Protein AF-B9XP60-F1 (afdb_monomer_lite)

Sequence (78 aa):
MKKYLVFTYYVGRPLGGVKDFLDAFETVEEALENILDERNRYYQIVDRTNMKTVKEGLAMFKRFSTEGFRAEDSGFEK

Radius of gyration: 15.4 Å; chains: 1; bounding box: 27×51×33 Å

Foldseek 3Di:
DFFKWKFKDFPPDDDDDPVRTDDTHNDPVVNLVPQDLDQGMKMFIAGPVVRDTPDIDHNVCSVPDCPVVPDDPPPPDD

Organism: Pedosphaera parvula (strain Ellin514) (NCBI:txid320771)

Secondary structure (DSSP, 8-state):
---EEEEEEETTSPS--GGGEEEEESSHHHHHHTS---TTEEEEEEETTT--EEEEEEGGGTT---GGG---------

pLDDT: mean 83.48, std 14.34, range [49.09, 96.44]

Structure (mmC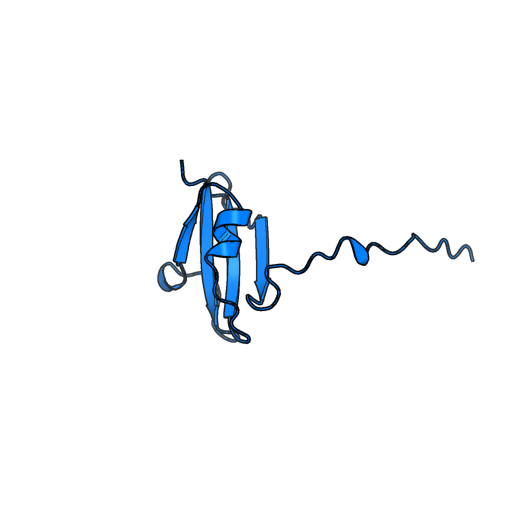IF, N/CA/C/O backbone):
data_AF-B9XP60-F1
#
_entry.id   AF-B9XP60-F1
#
loop_
_atom_site.group_PDB
_atom_site.id
_atom_site.type_symbol
_atom_site.label_atom_id
_atom_site.label_alt_id
_atom_site.label_comp_id
_atom_site.label_asym_id
_atom_site.label_entity_id
_atom_site.label_seq_id
_atom_site.pdbx_PDB_ins_code
_atom_site.Cartn_x
_atom_site.Cartn_y
_atom_site.Cartn_z
_atom_site.occupancy
_atom_site.B_iso_or_equiv
_atom_site.auth_seq_id
_atom_site.auth_comp_id
_atom_site.auth_asym_id
_atom_site.auth_atom_id
_atom_site.pdbx_PDB_model_num
ATOM 1 N N . MET A 1 1 ? -7.137 -3.977 16.600 1.00 78.62 1 MET A N 1
ATOM 2 C CA . MET A 1 1 ? -7.646 -4.916 15.566 1.00 78.62 1 MET A CA 1
ATOM 3 C C . MET A 1 1 ? -7.135 -4.419 14.221 1.00 78.62 1 MET A C 1
ATOM 5 O O . MET A 1 1 ? -7.398 -3.266 13.902 1.00 78.62 1 MET A O 1
ATOM 9 N N . LYS A 1 2 ? -6.406 -5.248 13.457 1.00 88.31 2 LYS A N 1
ATOM 10 C CA . LYS A 1 2 ? -5.787 -4.855 12.174 1.00 88.31 2 LYS A CA 1
ATOM 11 C C . LYS A 1 2 ? -6.844 -4.326 11.185 1.00 88.31 2 LYS A C 1
ATOM 13 O O . LYS A 1 2 ? -7.740 -5.078 10.782 1.00 88.31 2 LYS A O 1
ATOM 18 N N . LYS A 1 3 ? -6.748 -3.038 10.835 1.00 93.25 3 LYS A N 1
ATOM 19 C CA . LYS A 1 3 ? -7.731 -2.272 10.049 1.00 93.25 3 LYS A CA 1
ATOM 20 C C . LYS A 1 3 ? -7.329 -2.124 8.583 1.00 93.25 3 LYS A C 1
ATOM 22 O O . LYS A 1 3 ? -8.207 -2.091 7.726 1.00 93.25 3 LYS A O 1
ATOM 27 N N . TYR A 1 4 ? -6.038 -2.054 8.290 1.00 96.06 4 TYR A N 1
ATOM 28 C CA . TYR A 1 4 ? -5.544 -1.768 6.947 1.00 96.06 4 TYR A CA 1
ATOM 29 C C . TYR A 1 4 ? -4.919 -3.010 6.330 1.00 96.06 4 TYR A C 1
ATOM 31 O O . TYR A 1 4 ? -4.075 -3.638 6.955 1.00 96.06 4 TYR A O 1
ATOM 39 N N . LEU A 1 5 ? -5.338 -3.371 5.123 1.00 94.69 5 LEU A N 1
ATOM 40 C CA . LEU A 1 5 ? -4.766 -4.455 4.328 1.00 94.69 5 LEU A CA 1
ATOM 41 C C . LEU A 1 5 ? -3.743 -3.861 3.363 1.00 94.69 5 LEU A C 1
ATOM 43 O O . LEU A 1 5 ? -4.052 -2.880 2.687 1.00 94.69 5 LEU A O 1
ATOM 47 N N . VAL A 1 6 ? -2.559 -4.455 3.275 1.00 94.62 6 VAL A N 1
ATOM 48 C CA . VAL A 1 6 ? -1.504 -4.009 2.363 1.00 94.62 6 VAL A CA 1
ATOM 49 C C . VAL A 1 6 ? -1.339 -5.019 1.250 1.00 94.62 6 VAL A C 1
ATOM 51 O O . VAL A 1 6 ? -1.152 -6.209 1.497 1.00 94.62 6 VAL A O 1
ATOM 54 N N . PHE A 1 7 ? -1.358 -4.523 0.023 1.00 93.75 7 PHE A N 1
ATOM 55 C CA . PHE A 1 7 ? -1.041 -5.286 -1.171 1.00 93.75 7 PHE A CA 1
ATOM 56 C C . PHE A 1 7 ? 0.183 -4.674 -1.843 1.00 93.75 7 PHE A C 1
ATOM 58 O O . PHE A 1 7 ? 0.313 -3.450 -1.890 1.00 93.75 7 PHE A O 1
ATOM 65 N N . THR A 1 8 ? 1.077 -5.504 -2.377 1.00 92.12 8 THR A N 1
ATOM 66 C CA . THR A 1 8 ? 2.222 -5.057 -3.173 1.00 92.12 8 THR A CA 1
ATOM 67 C C . THR A 1 8 ? 2.367 -5.890 -4.435 1.00 92.12 8 THR A C 1
ATOM 69 O O . THR A 1 8 ? 2.255 -7.111 -4.392 1.00 92.12 8 THR A O 1
ATOM 72 N N . TYR A 1 9 ? 2.648 -5.231 -5.552 1.00 90.69 9 TYR A N 1
ATOM 73 C CA . TYR A 1 9 ? 2.751 -5.868 -6.863 1.00 90.69 9 TYR A CA 1
ATOM 74 C C . TYR A 1 9 ? 3.787 -5.146 -7.728 1.00 90.69 9 TYR A C 1
ATOM 76 O O . TYR A 1 9 ? 4.124 -3.983 -7.499 1.00 90.69 9 TYR A O 1
ATOM 84 N N . TYR A 1 10 ? 4.322 -5.846 -8.726 1.00 87.75 10 TYR A N 1
ATOM 85 C CA . TYR A 1 10 ? 5.306 -5.279 -9.649 1.00 87.75 10 TYR A CA 1
ATOM 86 C C . TYR A 1 10 ? 4.643 -4.480 -10.777 1.00 87.75 10 TYR A C 1
ATOM 88 O O . TYR A 1 10 ? 3.552 -4.827 -11.236 1.00 87.75 10 TYR A O 1
ATOM 96 N N . VAL A 1 11 ? 5.333 -3.441 -11.261 1.00 79.38 11 VAL A N 1
ATOM 97 C CA . VAL A 1 11 ? 4.924 -2.661 -12.444 1.00 79.38 11 VAL A CA 1
ATOM 98 C C . VAL A 1 11 ? 4.638 -3.605 -13.616 1.00 79.38 11 VAL A C 1
ATOM 100 O O . VAL A 1 11 ? 5.419 -4.514 -13.895 1.00 79.38 11 VAL A O 1
ATOM 103 N N . GLY A 1 12 ? 3.524 -3.387 -14.316 1.00 76.88 12 GLY A N 1
ATOM 104 C CA . GLY A 1 12 ? 3.151 -4.184 -15.487 1.00 76.88 12 GLY A CA 1
ATOM 105 C C . GLY A 1 12 ? 2.458 -5.513 -15.170 1.00 76.88 12 GLY A C 1
ATOM 106 O O . GLY A 1 12 ? 2.131 -6.250 -16.098 1.00 76.88 12 GLY A O 1
ATOM 107 N N . ARG A 1 13 ? 2.187 -5.824 -13.893 1.00 72.88 13 ARG A N 1
ATOM 108 C CA . ARG A 1 13 ? 1.248 -6.893 -13.520 1.00 72.88 13 ARG A CA 1
ATOM 109 C C . ARG A 1 13 ? -0.164 -6.340 -13.284 1.00 72.88 13 ARG A C 1
ATOM 111 O O . ARG A 1 13 ? -0.291 -5.230 -12.768 1.00 72.88 13 ARG A O 1
ATOM 118 N N . PRO A 1 14 ? -1.220 -7.095 -13.645 1.00 65.88 14 PRO A N 1
ATOM 119 C CA . PRO A 1 14 ? -2.586 -6.742 -13.274 1.00 65.88 14 PRO A CA 1
ATOM 120 C C . PRO A 1 14 ? -2.728 -6.707 -11.745 1.00 65.88 14 PRO A C 1
ATOM 122 O O . PRO A 1 14 ? -2.150 -7.539 -11.049 1.00 65.88 14 PRO A O 1
ATOM 125 N N . LEU A 1 15 ? -3.472 -5.717 -11.252 1.00 67.06 15 LEU A N 1
ATOM 126 C CA . LEU A 1 15 ? -3.662 -5.420 -9.830 1.00 67.06 15 LEU A CA 1
ATOM 127 C C . LEU A 1 15 ? -4.395 -6.547 -9.078 1.00 67.06 15 LEU A C 1
ATOM 129 O O . LEU A 1 15 ? -5.332 -7.137 -9.615 1.00 67.06 15 LEU A O 1
ATOM 133 N N . GLY A 1 16 ? -4.077 -6.714 -7.790 1.00 60.69 16 GLY A N 1
ATOM 134 C CA . GLY A 1 16 ? -5.094 -6.983 -6.765 1.00 60.69 16 GLY A CA 1
ATOM 135 C C . GLY A 1 16 ? -5.535 -8.434 -6.558 1.00 60.69 16 GLY A C 1
ATOM 136 O O . GLY A 1 16 ? -6.732 -8.696 -6.447 1.00 60.69 16 GLY A O 1
ATOM 137 N N . GLY A 1 17 ? -4.600 -9.381 -6.451 1.00 68.81 17 GLY A N 1
ATOM 138 C CA . GLY A 1 17 ? -4.893 -10.743 -5.990 1.00 68.81 17 GLY A CA 1
ATOM 139 C C . GLY A 1 17 ? -4.505 -11.001 -4.528 1.00 68.81 17 GLY A C 1
ATOM 140 O O . GLY A 1 17 ? -3.673 -10.310 -3.951 1.00 68.81 17 GLY A O 1
ATOM 141 N N . VAL A 1 18 ? -5.009 -12.099 -3.946 1.00 72.62 18 VAL A N 1
ATOM 142 C CA . VAL A 1 18 ? -4.522 -12.628 -2.646 1.00 72.62 18 VAL A CA 1
ATOM 143 C C . VAL A 1 18 ? -3.010 -12.891 -2.673 1.00 72.62 18 VAL A C 1
ATOM 145 O O . VAL A 1 18 ? -2.349 -12.822 -1.648 1.00 72.62 18 VAL A O 1
ATOM 148 N N . LYS A 1 19 ? -2.444 -13.154 -3.857 1.00 79.31 19 LYS A N 1
ATOM 149 C CA . LYS A 1 19 ? -0.997 -13.330 -4.051 1.00 79.31 19 LYS A CA 1
ATOM 150 C C . LYS A 1 19 ? -0.188 -12.051 -3.835 1.00 79.31 19 LYS A C 1
ATOM 152 O O . LYS A 1 19 ? 1.005 -12.148 -3.579 1.00 79.31 19 LYS A O 1
ATOM 157 N N . ASP A 1 20 ? -0.830 -10.895 -3.954 1.00 84.62 20 ASP A N 1
ATOM 158 C CA . ASP A 1 20 ? -0.209 -9.589 -3.751 1.00 84.62 20 ASP A CA 1
ATOM 159 C C . ASP A 1 20 ? -0.390 -9.110 -2.305 1.00 84.62 20 ASP A C 1
ATOM 161 O O . ASP A 1 20 ? 0.184 -8.094 -1.925 1.00 84.62 20 ASP A O 1
ATOM 165 N N . PHE A 1 21 ? -1.176 -9.822 -1.488 1.00 90.06 21 PHE A N 1
ATOM 166 C CA . PHE A 1 21 ? -1.368 -9.497 -0.079 1.00 90.06 21 PHE A CA 1
ATOM 167 C C . PHE A 1 21 ? -0.055 -9.661 0.689 1.00 90.06 21 PHE A C 1
ATOM 169 O O . PHE A 1 21 ? 0.553 -10.731 0.681 1.00 90.06 21 PHE A O 1
ATOM 176 N N . LEU A 1 22 ? 0.361 -8.587 1.355 1.00 89.50 22 LEU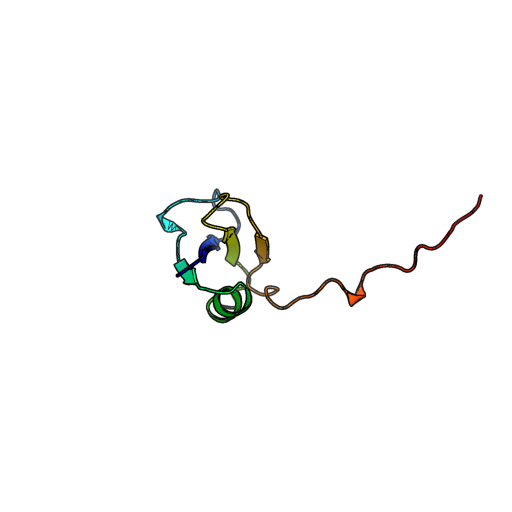 A N 1
ATOM 177 C CA . LEU A 1 22 ? 1.550 -8.556 2.193 1.00 89.50 22 LEU A CA 1
ATOM 178 C C . LEU A 1 22 ? 1.192 -8.931 3.635 1.00 89.50 22 LEU A C 1
ATOM 180 O O . LEU A 1 22 ? 1.598 -9.983 4.117 1.00 89.50 22 LEU A O 1
ATOM 184 N N . ASP A 1 23 ? 0.428 -8.072 4.312 1.00 94.25 23 ASP A N 1
ATOM 185 C CA . ASP A 1 23 ? -0.077 -8.270 5.675 1.00 94.25 23 ASP A CA 1
ATOM 186 C C . ASP A 1 23 ? -1.177 -7.224 5.958 1.00 94.25 23 ASP A C 1
ATOM 188 O O . ASP A 1 23 ? -1.544 -6.412 5.101 1.00 94.25 23 ASP A O 1
ATOM 192 N N . ALA A 1 24 ? -1.716 -7.237 7.172 1.00 95.00 24 ALA A N 1
ATOM 193 C CA . ALA A 1 24 ? -2.608 -6.231 7.705 1.00 95.00 24 ALA A CA 1
ATOM 194 C C . ALA A 1 24 ? -2.007 -5.523 8.934 1.00 95.00 24 ALA A C 1
ATOM 196 O O . ALA A 1 24 ? -1.283 -6.135 9.718 1.00 95.00 24 ALA A O 1
ATOM 197 N N . PHE A 1 25 ? -2.362 -4.254 9.132 1.00 96.44 25 PHE A N 1
ATOM 198 C CA . PHE A 1 25 ? -1.783 -3.363 10.147 1.00 96.44 25 PHE A CA 1
ATOM 199 C C . PHE A 1 25 ? -2.856 -2.527 10.852 1.00 96.44 25 PHE A C 1
ATOM 201 O O . PHE A 1 25 ? -4.005 -2.452 10.396 1.00 96.44 25 PHE A O 1
ATOM 208 N N . GLU A 1 26 ? -2.517 -1.925 11.992 1.00 95.50 26 GLU A N 1
ATOM 209 C CA . GLU A 1 26 ? -3.461 -1.097 12.754 1.00 95.50 26 GLU A CA 1
ATOM 210 C C . GLU A 1 26 ? -3.526 0.342 12.239 1.00 95.50 26 GLU A C 1
ATOM 212 O O . GLU A 1 26 ? -4.609 0.933 12.238 1.00 95.50 26 GLU A O 1
ATOM 217 N N . THR A 1 27 ? -2.411 0.873 11.730 1.00 95.56 27 THR A N 1
ATOM 218 C CA . THR A 1 27 ? -2.301 2.237 11.187 1.00 95.56 27 THR A CA 1
ATOM 219 C C . THR A 1 27 ? -1.760 2.248 9.754 1.00 95.56 27 THR A C 1
ATOM 221 O O . THR A 1 27 ? -1.231 1.252 9.256 1.00 95.56 27 THR A O 1
ATOM 224 N N . VAL A 1 28 ? -1.925 3.377 9.056 1.00 93.38 28 VAL A N 1
ATOM 225 C CA . VAL A 1 28 ? -1.377 3.555 7.699 1.00 93.38 28 VAL A CA 1
ATOM 226 C C . VAL A 1 28 ? 0.141 3.720 7.765 1.00 93.38 28 VAL A C 1
ATOM 228 O O . VAL A 1 28 ? 0.858 3.242 6.894 1.00 93.38 28 VAL A O 1
ATOM 231 N N . GLU A 1 29 ? 0.640 4.358 8.817 1.00 94.06 29 GLU A N 1
ATOM 232 C CA . GLU A 1 29 ? 2.057 4.597 9.068 1.00 94.06 29 GLU A CA 1
ATOM 233 C C . GLU A 1 29 ? 2.810 3.273 9.236 1.00 94.06 29 GLU A C 1
ATOM 235 O O . GLU A 1 29 ? 3.798 3.040 8.541 1.00 94.06 29 GLU A O 1
ATOM 240 N N . GLU A 1 30 ? 2.286 2.366 10.065 1.00 94.56 30 GLU A N 1
ATOM 241 C CA . GLU A 1 30 ? 2.851 1.028 10.278 1.00 94.56 30 GLU A CA 1
ATOM 242 C C . GLU A 1 30 ? 2.875 0.221 8.969 1.00 94.56 30 GLU A C 1
ATOM 244 O O . GLU A 1 30 ? 3.878 -0.412 8.625 1.00 94.56 30 GLU A O 1
ATOM 249 N N . ALA A 1 31 ? 1.798 0.302 8.182 1.00 94.50 31 ALA A N 1
ATOM 250 C CA . ALA A 1 31 ? 1.735 -0.309 6.858 1.00 94.50 31 ALA A CA 1
ATOM 251 C C . ALA A 1 31 ? 2.833 0.222 5.917 1.00 94.50 31 ALA A C 1
ATOM 253 O O . ALA A 1 31 ? 3.473 -0.557 5.210 1.00 94.50 31 ALA A O 1
ATOM 254 N N . LEU A 1 32 ? 3.089 1.533 5.918 1.00 93.94 32 LEU A N 1
ATOM 255 C CA . LEU A 1 32 ? 4.132 2.152 5.095 1.00 93.94 32 LEU A CA 1
ATOM 256 C C . LEU A 1 32 ? 5.541 1.777 5.555 1.00 93.94 32 LEU A C 1
ATOM 258 O O . LEU A 1 32 ? 6.425 1.584 4.718 1.00 93.94 32 LEU A O 1
ATOM 262 N N . GLU A 1 33 ? 5.782 1.654 6.856 1.00 94.44 33 GLU A N 1
ATOM 263 C CA . GLU A 1 33 ? 7.082 1.230 7.385 1.00 94.44 33 GLU A CA 1
ATOM 264 C C . GLU A 1 33 ? 7.468 -0.176 6.916 1.00 94.44 33 GLU A C 1
ATOM 266 O O . GLU A 1 33 ? 8.634 -0.404 6.596 1.00 94.44 33 GLU A O 1
ATOM 271 N N . ASN A 1 34 ? 6.484 -1.063 6.756 1.00 92.88 34 ASN A N 1
ATOM 272 C CA . ASN A 1 34 ? 6.685 -2.457 6.356 1.00 92.88 34 ASN A CA 1
ATOM 273 C C . ASN A 1 34 ? 6.769 -2.693 4.834 1.00 92.88 34 ASN A C 1
ATOM 275 O O . ASN A 1 34 ? 7.087 -3.798 4.396 1.00 92.88 34 ASN A O 1
ATOM 279 N N . ILE A 1 35 ? 6.519 -1.679 4.001 1.00 92.94 35 ILE A N 1
ATOM 280 C CA . ILE A 1 35 ? 6.696 -1.777 2.542 1.00 92.94 35 ILE A CA 1
ATOM 281 C C . ILE A 1 35 ? 8.170 -1.535 2.186 1.00 92.94 35 ILE A C 1
ATOM 283 O O . ILE A 1 35 ? 8.721 -0.507 2.549 1.00 92.94 35 ILE A O 1
ATOM 287 N N . LEU A 1 36 ? 8.833 -2.419 1.439 1.00 90.56 36 LEU A N 1
ATOM 288 C CA . LEU A 1 36 ? 10.223 -2.181 1.011 1.00 90.56 36 LEU A CA 1
ATOM 289 C C . LEU A 1 36 ? 10.316 -1.111 -0.088 1.00 90.56 36 LEU A C 1
ATOM 291 O O . LEU A 1 36 ? 9.497 -1.096 -1.007 1.00 90.56 36 LEU A O 1
ATOM 295 N N . ASP A 1 37 ? 11.346 -0.261 -0.033 1.00 90.25 37 ASP A N 1
ATOM 296 C CA . ASP A 1 37 ? 11.586 0.813 -1.010 1.00 90.25 37 ASP A CA 1
ATOM 297 C C . ASP A 1 37 ? 12.148 0.255 -2.331 1.00 90.25 37 ASP A C 1
ATOM 299 O O . ASP A 1 37 ? 13.329 0.377 -2.658 1.00 90.25 37 ASP A O 1
ATOM 303 N N . GLU A 1 38 ? 11.287 -0.387 -3.115 1.00 89.94 38 GLU A N 1
ATOM 304 C CA . GLU A 1 38 ? 11.636 -0.977 -4.406 1.00 89.94 38 GLU A CA 1
ATOM 305 C C . GLU A 1 38 ? 11.159 -0.098 -5.573 1.00 89.94 38 GLU A C 1
ATOM 307 O O . GLU A 1 38 ? 9.993 0.291 -5.647 1.00 89.94 38 GLU A O 1
ATOM 312 N N . ARG A 1 39 ? 12.052 0.176 -6.538 1.00 87.44 39 ARG A N 1
ATOM 313 C CA . ARG A 1 39 ? 11.754 1.037 -7.706 1.00 87.44 39 ARG A CA 1
ATOM 314 C C . ARG A 1 39 ? 10.605 0.522 -8.572 1.00 87.44 39 A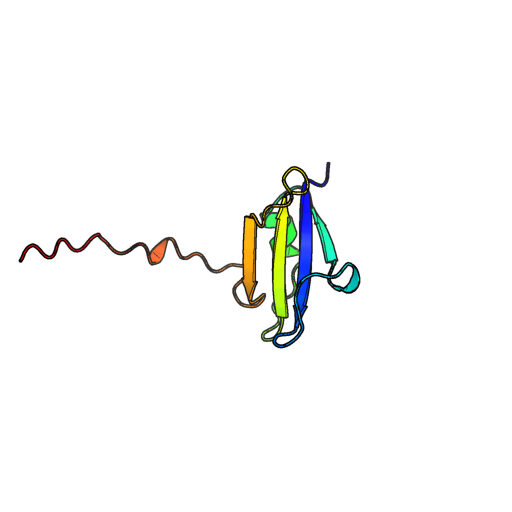RG A C 1
ATOM 316 O O . ARG A 1 39 ? 9.855 1.315 -9.125 1.00 87.44 39 ARG A O 1
ATOM 323 N N . ASN A 1 40 ? 10.478 -0.799 -8.684 1.00 89.06 40 ASN A N 1
ATOM 324 C CA . ASN A 1 40 ? 9.525 -1.439 -9.591 1.00 89.06 40 ASN A CA 1
ATOM 325 C C . ASN A 1 40 ? 8.302 -2.018 -8.869 1.00 89.06 40 ASN A C 1
ATOM 327 O O . ASN A 1 40 ? 7.582 -2.834 -9.448 1.00 89.06 40 ASN A O 1
ATOM 331 N N . ARG A 1 41 ? 8.083 -1.637 -7.608 1.00 89.75 41 ARG A N 1
ATOM 332 C CA . ARG A 1 41 ? 6.991 -2.142 -6.780 1.00 89.75 41 ARG A CA 1
ATOM 333 C C . ARG A 1 41 ? 5.993 -1.028 -6.508 1.00 89.75 41 ARG A C 1
ATOM 335 O O . ARG A 1 41 ? 6.366 0.081 -6.136 1.00 89.75 41 ARG A O 1
ATOM 342 N N . TYR A 1 42 ? 4.724 -1.352 -6.663 1.00 91.88 42 TYR A N 1
ATOM 343 C CA . TYR A 1 42 ? 3.608 -0.544 -6.205 1.00 91.88 42 TYR A CA 1
ATOM 344 C C . TYR A 1 42 ? 3.041 -1.123 -4.916 1.00 91.88 42 TYR A C 1
ATOM 346 O O . TYR A 1 42 ? 3.219 -2.308 -4.618 1.00 91.88 42 TYR A O 1
ATOM 354 N N . TYR A 1 43 ? 2.340 -0.280 -4.172 1.00 93.19 43 TYR A N 1
ATOM 355 C CA . TYR A 1 43 ? 1.582 -0.677 -3.002 1.00 93.19 43 TYR A CA 1
ATOM 356 C C . TYR A 1 43 ? 0.166 -0.109 -3.047 1.00 93.19 43 TYR A C 1
ATOM 358 O O . TYR A 1 43 ? -0.079 0.954 -3.620 1.00 93.19 43 TYR A O 1
ATOM 366 N N . GLN A 1 44 ? -0.740 -0.806 -2.370 1.00 93.62 44 GLN A N 1
ATOM 367 C CA . GLN A 1 44 ? -2.109 -0.383 -2.126 1.00 93.62 44 GLN A CA 1
ATOM 368 C C . GLN A 1 44 ? -2.465 -0.693 -0.670 1.00 93.62 44 GLN A C 1
ATOM 370 O O . GLN A 1 44 ? -2.30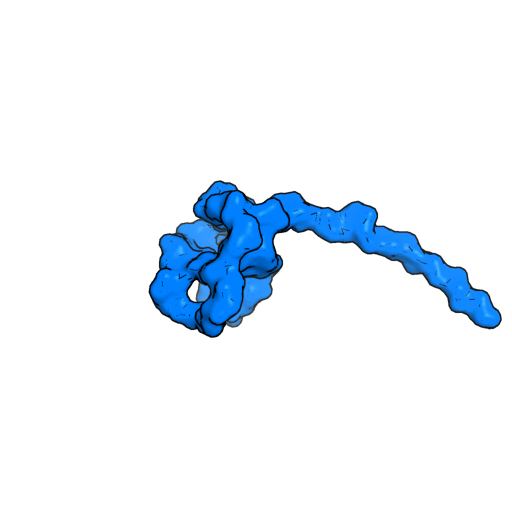3 -1.825 -0.216 1.00 93.62 44 GLN A O 1
ATOM 375 N N . ILE A 1 45 ? -2.937 0.311 0.064 1.00 94.38 45 ILE A N 1
ATOM 376 C CA . ILE A 1 45 ? -3.413 0.194 1.443 1.00 94.38 45 ILE A CA 1
ATOM 377 C C . ILE A 1 45 ? -4.929 0.357 1.425 1.00 94.38 45 ILE A C 1
ATOM 379 O O . ILE A 1 45 ? -5.443 1.389 0.990 1.00 94.38 45 ILE A O 1
ATOM 383 N N . VAL A 1 46 ? -5.645 -0.655 1.905 1.00 94.38 46 VAL A N 1
ATOM 384 C CA . VAL A 1 46 ? -7.109 -0.745 1.854 1.00 94.38 46 VAL A CA 1
ATOM 385 C C . VAL A 1 46 ? -7.682 -0.784 3.268 1.00 94.38 46 VAL A C 1
ATOM 387 O O . VAL A 1 46 ? -7.233 -1.573 4.094 1.00 94.38 46 VAL A O 1
ATOM 390 N N . ASP A 1 47 ? -8.692 0.034 3.563 1.00 95.31 47 ASP A N 1
ATOM 391 C CA . ASP A 1 47 ? -9.457 -0.068 4.812 1.00 95.31 47 ASP A CA 1
ATOM 392 C C . ASP A 1 47 ? -10.369 -1.298 4.751 1.00 95.31 47 ASP A C 1
ATOM 394 O O . ASP A 1 47 ? -11.265 -1.396 3.913 1.00 95.31 47 ASP A O 1
ATOM 398 N N . ARG A 1 48 ? -10.155 -2.246 5.663 1.00 93.50 48 ARG A N 1
ATOM 399 C CA . ARG A 1 48 ? -10.877 -3.521 5.733 1.00 93.50 48 ARG A CA 1
ATOM 400 C C . ARG A 1 48 ? -12.383 -3.362 5.966 1.00 93.50 48 ARG A C 1
ATOM 402 O O . ARG A 1 48 ? -13.144 -4.275 5.667 1.00 93.50 48 ARG A O 1
ATOM 409 N N . THR A 1 49 ? -12.820 -2.238 6.524 1.00 92.94 49 THR A N 1
ATOM 410 C CA . THR A 1 49 ? -14.220 -2.014 6.913 1.00 92.94 49 THR A CA 1
ATOM 411 C C . THR A 1 49 ? -15.091 -1.685 5.710 1.00 92.94 49 THR A C 1
ATOM 413 O O . THR A 1 49 ? -16.211 -2.170 5.593 1.00 92.94 49 THR A O 1
ATOM 416 N N . ASN A 1 50 ? -14.583 -0.832 4.821 1.00 94.12 50 ASN A N 1
ATOM 417 C CA . ASN A 1 50 ? -15.323 -0.311 3.670 1.00 94.12 50 ASN A CA 1
ATOM 418 C C . ASN A 1 50 ? -14.701 -0.725 2.327 1.00 94.12 50 ASN A C 1
ATOM 420 O O . ASN A 1 50 ? -15.230 -0.360 1.279 1.00 94.12 50 ASN A O 1
ATOM 424 N N . MET A 1 51 ? -13.593 -1.471 2.366 1.00 92.19 51 MET A N 1
ATOM 425 C CA . MET A 1 51 ? -12.822 -1.947 1.218 1.00 92.19 51 MET A CA 1
ATOM 426 C C . MET A 1 51 ? -12.347 -0.830 0.277 1.00 92.19 51 MET A C 1
ATOM 428 O O . MET A 1 51 ? -12.096 -1.072 -0.902 1.00 92.19 51 MET A O 1
ATOM 432 N N . LYS A 1 52 ? -12.201 0.402 0.782 1.00 94.12 52 LYS A N 1
ATOM 433 C CA . LYS A 1 52 ? -11.674 1.535 0.014 1.00 94.12 52 LYS A CA 1
ATOM 434 C C . LYS A 1 52 ? -10.163 1.624 0.145 1.00 94.12 52 LYS A C 1
ATOM 436 O O . LYS A 1 52 ? -9.605 1.437 1.225 1.00 94.12 52 LYS A O 1
ATOM 441 N N . THR A 1 53 ? -9.511 1.980 -0.956 1.00 93.19 53 THR A N 1
ATOM 442 C CA . THR A 1 53 ? -8.088 2.330 -0.943 1.00 93.19 53 THR A CA 1
ATOM 443 C C . THR A 1 53 ? -7.916 3.661 -0.226 1.00 93.19 53 THR A C 1
ATOM 445 O O . THR A 1 53 ? -8.540 4.650 -0.605 1.00 93.19 53 THR A O 1
ATOM 448 N N . VAL A 1 54 ? -7.099 3.676 0.823 1.00 94.25 54 VAL A N 1
ATOM 449 C CA . VAL A 1 54 ? -6.787 4.883 1.602 1.00 94.25 54 VAL A CA 1
ATOM 450 C C . VAL A 1 54 ? -5.455 5.502 1.192 1.00 94.25 54 VAL A C 1
ATOM 452 O O . VAL A 1 54 ? -5.248 6.696 1.387 1.00 94.25 54 VAL A O 1
ATOM 455 N N . LYS A 1 55 ? -4.551 4.703 0.614 1.00 92.69 55 LYS A N 1
ATOM 456 C CA . LYS A 1 55 ? -3.272 5.167 0.078 1.00 92.69 55 LYS A CA 1
ATOM 457 C C . LYS A 1 55 ? -2.740 4.173 -0.947 1.00 92.69 55 LYS A C 1
ATOM 459 O O . LYS A 1 55 ? -2.837 2.968 -0.740 1.00 92.69 55 LYS A O 1
ATOM 464 N N . GLU A 1 56 ? -2.139 4.670 -2.015 1.00 92.75 56 GLU A N 1
ATOM 465 C CA . GLU A 1 56 ? -1.481 3.855 -3.034 1.00 92.75 56 GLU A CA 1
ATOM 466 C C . GLU A 1 56 ? -0.343 4.634 -3.694 1.00 92.75 56 GLU A C 1
ATOM 468 O O . GLU A 1 56 ? -0.269 5.861 -3.589 1.00 92.75 56 GLU A O 1
ATOM 473 N N . GLY A 1 57 ? 0.561 3.921 -4.360 1.00 91.94 57 GLY A N 1
ATOM 474 C CA . GLY A 1 57 ? 1.639 4.538 -5.120 1.00 91.94 57 GLY A CA 1
ATOM 475 C C . GLY A 1 57 ? 2.823 3.610 -5.351 1.00 91.94 57 GLY A C 1
ATOM 476 O O . GLY A 1 57 ? 2.777 2.415 -5.067 1.00 91.94 57 GLY A O 1
ATOM 477 N N . LEU A 1 58 ? 3.907 4.176 -5.876 1.00 91.94 58 LEU A N 1
ATOM 478 C CA . LEU A 1 58 ? 5.190 3.485 -5.985 1.00 91.94 58 LEU A CA 1
ATOM 479 C C . LEU A 1 58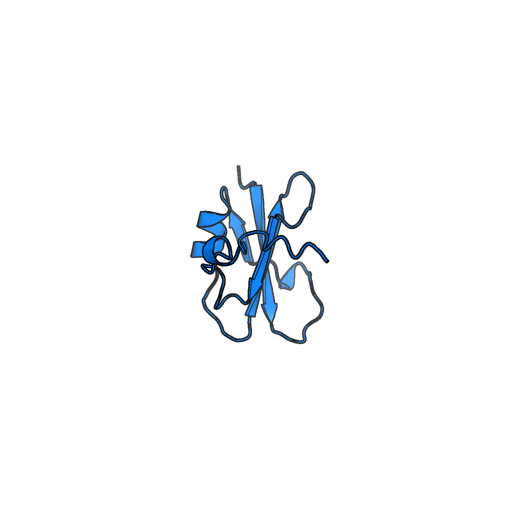 ? 5.840 3.375 -4.605 1.00 91.94 58 LEU A C 1
ATOM 481 O O . LEU A 1 58 ? 5.931 4.363 -3.874 1.00 91.94 58 LEU A O 1
ATOM 485 N N . ALA A 1 59 ? 6.344 2.189 -4.274 1.00 92.69 59 ALA A N 1
ATOM 486 C CA . ALA A 1 59 ? 6.947 1.896 -2.980 1.00 92.69 59 ALA A CA 1
ATOM 487 C C . ALA A 1 59 ? 8.139 2.816 -2.679 1.00 92.69 59 ALA A C 1
ATOM 489 O O . ALA A 1 59 ? 8.220 3.372 -1.589 1.00 92.69 59 ALA A O 1
ATOM 490 N N . MET A 1 60 ? 8.979 3.106 -3.680 1.00 93.19 60 MET A N 1
ATOM 491 C CA . MET A 1 60 ? 10.087 4.064 -3.545 1.00 93.19 60 MET A CA 1
ATOM 492 C C . MET A 1 60 ? 9.664 5.495 -3.150 1.00 93.19 60 MET A C 1
ATOM 494 O O . MET A 1 60 ? 10.499 6.271 -2.695 1.00 93.19 60 MET A O 1
ATOM 498 N N . PHE A 1 61 ? 8.387 5.860 -3.318 1.00 91.31 61 PHE A N 1
ATOM 499 C CA . PHE A 1 61 ? 7.831 7.170 -2.959 1.00 91.31 61 PHE A CA 1
ATOM 500 C C . PHE A 1 61 ? 6.797 7.080 -1.828 1.00 91.31 61 PHE A C 1
ATOM 502 O O . PHE A 1 61 ? 6.039 8.021 -1.607 1.00 91.31 61 PHE A O 1
ATOM 509 N N . LYS A 1 62 ? 6.754 5.976 -1.069 1.00 89.56 62 LYS A N 1
ATOM 510 C CA . LYS A 1 62 ? 5.757 5.752 -0.004 1.00 89.56 62 LYS A CA 1
ATOM 511 C C . LYS A 1 62 ? 5.738 6.847 1.079 1.00 89.56 62 LYS A C 1
ATOM 513 O O . LYS A 1 62 ? 4.705 7.074 1.704 1.00 89.56 62 LYS A O 1
ATOM 518 N N . ARG A 1 63 ? 6.870 7.539 1.276 1.00 86.94 63 ARG A N 1
ATOM 519 C CA . ARG A 1 63 ? 7.053 8.653 2.228 1.00 86.94 63 ARG A CA 1
ATOM 520 C C . ARG A 1 63 ? 6.879 10.041 1.609 1.00 86.94 63 ARG A C 1
ATOM 522 O O . ARG A 1 63 ? 7.017 11.038 2.309 1.00 86.94 63 ARG A O 1
ATOM 529 N N . PHE A 1 64 ? 6.622 10.127 0.308 1.00 82.38 64 PHE A N 1
ATOM 530 C CA . PHE A 1 64 ? 6.450 11.411 -0.355 1.00 82.38 64 PHE A CA 1
ATOM 531 C C . PHE A 1 64 ? 5.102 12.033 0.039 1.00 82.38 64 PHE A C 1
ATOM 533 O O . PHE A 1 64 ? 4.062 11.374 -0.048 1.00 82.38 64 PHE A O 1
ATOM 540 N N . SER A 1 65 ? 5.127 13.295 0.473 1.00 69.00 65 SER A N 1
ATOM 541 C CA . SER A 1 65 ? 3.935 14.109 0.730 1.00 69.00 65 SER A CA 1
ATOM 542 C C . SER A 1 65 ? 3.828 15.195 -0.336 1.00 69.00 65 SER A C 1
ATOM 544 O O . SER A 1 65 ? 4.795 15.900 -0.620 1.00 69.00 65 SER A O 1
ATOM 546 N N . THR A 1 66 ? 2.640 15.343 -0.920 1.00 65.62 66 THR A N 1
ATOM 547 C CA . THR A 1 66 ? 2.324 16.422 -1.866 1.00 65.62 66 THR A CA 1
ATOM 548 C C . THR A 1 66 ? 1.873 17.701 -1.163 1.00 65.62 66 THR A C 1
ATOM 550 O O . THR A 1 66 ? 1.504 18.658 -1.835 1.00 65.62 66 THR A O 1
ATOM 553 N N . GLU A 1 67 ? 1.874 17.750 0.173 1.00 65.25 67 GLU A N 1
ATOM 554 C CA . GLU A 1 67 ? 1.423 18.925 0.935 1.00 65.25 67 GLU A CA 1
ATOM 555 C C . GLU A 1 67 ? 2.240 20.181 0.608 1.00 65.25 67 GLU A C 1
ATOM 557 O O . GLU A 1 67 ? 1.675 21.268 0.562 1.00 65.25 67 GLU A O 1
ATOM 562 N N . GLY A 1 68 ? 3.523 20.031 0.261 1.00 58.69 68 GLY A N 1
ATOM 563 C CA . GLY A 1 68 ? 4.365 21.131 -0.227 1.00 58.69 68 GLY A CA 1
ATOM 564 C C . GLY A 1 68 ? 4.089 21.577 -1.672 1.00 58.69 68 GLY A C 1
ATOM 565 O O . GLY A 1 68 ? 4.663 22.563 -2.115 1.00 58.69 68 GLY A O 1
ATOM 566 N N . PHE A 1 69 ? 3.230 20.865 -2.409 1.00 62.16 69 PHE A N 1
ATOM 567 C CA . PHE A 1 69 ? 2.845 21.163 -3.797 1.00 62.16 69 PHE A CA 1
ATOM 568 C C . PHE A 1 69 ? 1.410 21.682 -3.925 1.00 62.16 69 PHE A C 1
ATOM 570 O O . PHE A 1 69 ? 0.927 21.847 -5.045 1.00 62.16 69 PHE A O 1
ATOM 577 N N . ARG A 1 70 ? 0.708 21.936 -2.810 1.00 57.91 70 ARG A N 1
ATOM 578 C CA . ARG A 1 70 ? -0.547 22.694 -2.849 1.00 57.91 70 ARG A CA 1
ATOM 579 C C . ARG A 1 70 ? -0.211 24.112 -3.296 1.00 57.91 70 ARG A C 1
ATOM 581 O O . ARG A 1 70 ? 0.169 24.947 -2.485 1.00 57.91 70 ARG A O 1
ATOM 588 N N . ALA A 1 71 ? -0.279 24.311 -4.609 1.00 55.88 71 ALA A N 1
ATOM 589 C CA . ALA A 1 71 ? -0.126 25.593 -5.258 1.00 55.88 71 ALA A CA 1
ATOM 590 C C . ALA A 1 71 ? -1.003 26.611 -4.531 1.00 55.88 71 ALA A C 1
ATOM 592 O O . ALA A 1 71 ? -2.185 26.354 -4.293 1.00 55.88 71 ALA A O 1
ATOM 593 N N . GLU A 1 72 ? -0.411 27.749 -4.174 1.00 57.28 72 GLU A N 1
ATOM 594 C CA . GLU A 1 72 ? -1.188 28.962 -3.983 1.00 57.28 72 GLU A CA 1
ATOM 595 C C . GLU A 1 72 ? -2.088 29.093 -5.214 1.00 57.28 72 GLU A C 1
ATOM 597 O O . GLU A 1 72 ? -1.594 29.073 -6.349 1.00 57.28 72 GLU A O 1
ATOM 602 N N . ASP A 1 73 ? -3.400 29.121 -4.975 1.00 55.56 73 ASP A N 1
ATOM 603 C CA . ASP A 1 73 ? -4.423 29.458 -5.957 1.00 55.56 73 ASP A CA 1
ATOM 604 C C . ASP A 1 73 ? -4.012 30.801 -6.568 1.00 55.56 73 ASP A C 1
ATOM 606 O O . ASP A 1 73 ? -4.267 31.879 -6.028 1.00 55.56 73 ASP A O 1
ATOM 610 N N . SER A 1 74 ? -3.274 30.735 -7.672 1.00 54.28 74 SER A N 1
ATOM 611 C CA . SER A 1 74 ? -2.884 31.896 -8.447 1.00 54.28 74 SER A CA 1
ATOM 612 C C . SER A 1 74 ? -4.133 32.300 -9.204 1.00 54.28 74 SER A C 1
ATOM 614 O O . SER A 1 74 ? -4.413 31.809 -10.297 1.00 54.28 74 SER A O 1
ATOM 616 N N . GLY A 1 75 ? -4.919 33.159 -8.553 1.00 53.12 75 GLY A N 1
ATOM 617 C CA . GLY A 1 75 ? -6.029 33.881 -9.145 1.00 53.12 75 GLY A CA 1
ATOM 618 C C . GLY A 1 75 ? -5.542 34.630 -10.377 1.00 53.12 75 GLY A C 1
ATOM 619 O O . GLY A 1 75 ? -5.055 35.752 -10.293 1.00 53.12 75 GLY A O 1
ATOM 620 N N . PHE A 1 76 ? -5.647 33.979 -11.529 1.00 53.03 76 PHE A N 1
ATOM 621 C CA . PHE A 1 76 ? -5.520 34.613 -12.826 1.00 53.03 76 PHE A CA 1
ATOM 622 C C . PHE A 1 76 ? -6.917 35.119 -13.195 1.00 53.03 76 PHE A C 1
ATOM 624 O O . PHE A 1 76 ? -7.680 34.443 -13.887 1.00 53.03 76 PHE A O 1
ATOM 631 N N . GLU A 1 77 ? -7.288 36.283 -12.657 1.00 49.09 77 GLU A N 1
ATOM 632 C CA . GLU A 1 77 ? -8.392 37.060 -13.220 1.00 49.09 77 GLU A 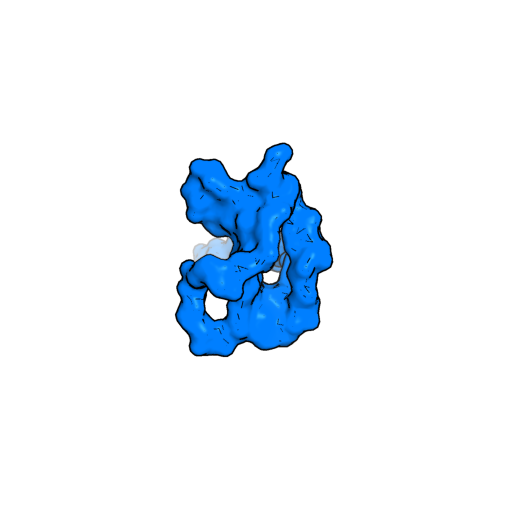CA 1
ATOM 633 C C . GLU A 1 77 ? -7.978 37.513 -14.630 1.00 49.09 77 GLU A C 1
ATOM 635 O O . GLU A 1 77 ? -6.882 38.039 -14.833 1.00 49.09 77 GLU A O 1
ATOM 640 N N . LYS A 1 78 ? -8.831 37.204 -15.612 1.00 50.47 78 LYS A N 1
ATOM 641 C CA . LYS A 1 78 ? -8.710 37.651 -17.005 1.00 50.47 78 LYS A CA 1
ATOM 642 C C . LYS A 1 78 ? -9.244 39.063 -17.177 1.00 50.47 78 LYS A C 1
ATOM 644 O O . LYS A 1 78 ? -10.260 39.370 -16.518 1.00 50.47 78 LYS A O 1
#